Protein AF-A0A6L4AA28-F1 (afdb_monomer)

Secondary structure (DSSP, 8-state):
----TT--TTHHHHHHHHHHHHTT--HHHHHHHHT-S-HHHHHHHTTPPP--TT--GGGGT----

Solvent-accessible surface area (backbone atoms only — not comparable to fu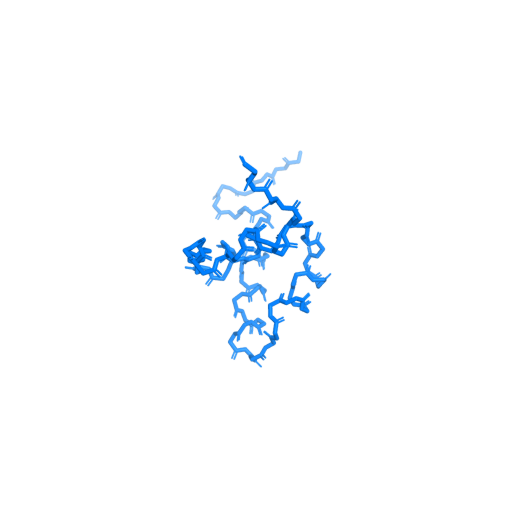ll-atom values): 4178 Å² total; per-residue (Å²): 135,87,74,59,94,87,60,57,88,60,52,63,53,26,52,53,43,35,52,42,46,75,72,66,50,55,66,72,57,54,24,60,73,70,65,49,93,45,69,63,59,49,30,59,39,54,73,42,78,71,74,67,87,79,60,61,55,64,82,75,71,59,77,88,128

Nearest PDB structures (foldseek):
  2hof-assembly1_A-2  TM=7.008E-01  e=3.385E-01  Punavirus P1
  5u91-assembly1_F  TM=6.046E-01  e=5.684E-01  synthetic construct
  3c28-assembly1_A-2  TM=6.903E-01  e=1.018E+00  unclassified
  1f44-assembly1_A  TM=6.662E-01  e=1.502E+00  Punavirus P1
  1drg-assembly1_A  TM=6.656E-01  e=2.077E+00  Punavirus P1

Mean predicted aligned error: 10.81 Å

Radius of gyration: 15.4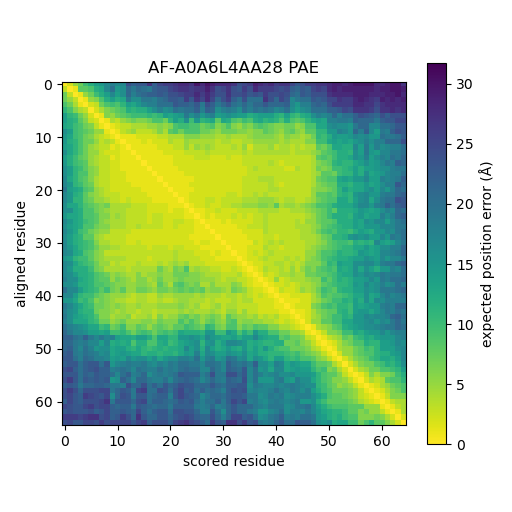1 Å; Cα contacts (8 Å, |Δi|>4): 42; chains: 1; bounding box: 22×53×27 Å

Sequence (65 aa):
EKVCPGFNPHDTRRTAAALAYEAGMPLPQIQKMLRHKDPGTTLRYIGQKPDYASSNLNTYGVTFG

Structure (mmCIF, N/CA/C/O backbone):
data_AF-A0A6L4AA28-F1
#
_entry.id   AF-A0A6L4AA28-F1
#
loop_
_atom_site.group_PDB
_atom_site.id
_atom_site.type_symbol
_atom_site.label_atom_id
_atom_site.label_alt_id
_atom_site.label_comp_id
_atom_site.label_asym_id
_atom_site.label_entity_id
_atom_site.label_seq_id
_atom_site.pdbx_PDB_ins_code
_atom_site.Cartn_x
_atom_site.Cartn_y
_atom_site.Cartn_z
_atom_site.occupancy
_atom_site.B_iso_or_equiv
_atom_site.auth_seq_id
_atom_site.auth_comp_id
_atom_site.auth_asym_id
_atom_site.auth_atom_id
_atom_site.pdbx_PDB_model_num
ATOM 1 N N . GLU A 1 1 ? 7.637 -21.833 -15.378 1.00 46.06 1 GLU A N 1
ATOM 2 C CA . GLU A 1 1 ? 6.810 -21.559 -14.185 1.00 46.06 1 GLU A CA 1
ATOM 3 C C . GLU A 1 1 ? 5.388 -21.267 -14.654 1.00 46.06 1 GLU A C 1
ATOM 5 O O . GLU A 1 1 ? 5.214 -20.382 -15.483 1.00 46.06 1 GLU A O 1
ATOM 10 N N . LYS A 1 2 ? 4.404 -22.102 -14.295 1.00 46.75 2 LYS A N 1
ATOM 11 C CA . LYS A 1 2 ? 3.026 -21.977 -14.801 1.00 46.75 2 LYS A CA 1
ATOM 12 C C . LYS A 1 2 ? 2.216 -21.077 -13.868 1.00 46.75 2 LYS A C 1
ATOM 14 O O . LYS A 1 2 ? 1.914 -21.480 -12.753 1.00 46.75 2 LYS A O 1
ATOM 19 N N . VAL A 1 3 ? 1.859 -19.884 -14.337 1.00 53.12 3 VAL A N 1
ATOM 20 C CA . VAL A 1 3 ? 0.873 -19.015 -13.680 1.00 53.12 3 VAL A CA 1
ATOM 21 C C . VAL A 1 3 ? -0.518 -19.552 -14.025 1.00 53.12 3 VAL A C 1
ATOM 23 O O . VAL A 1 3 ? -0.858 -19.670 -15.202 1.00 53.12 3 VAL A O 1
ATOM 26 N N . CYS A 1 4 ? -1.309 -19.926 -13.017 1.00 50.03 4 CYS A N 1
ATOM 27 C CA . CYS A 1 4 ? -2.709 -20.306 -13.203 1.00 50.03 4 CYS A CA 1
ATOM 28 C C . CYS A 1 4 ? -3.479 -19.097 -13.772 1.00 50.03 4 CYS A C 1
ATOM 30 O O . CYS A 1 4 ? -3.405 -18.014 -13.183 1.00 50.03 4 CYS A O 1
ATOM 32 N N . PRO A 1 5 ? -4.201 -19.233 -14.899 1.00 53.81 5 PRO A N 1
ATOM 33 C CA . PRO A 1 5 ? -4.891 -18.111 -15.522 1.00 53.81 5 PRO A CA 1
ATOM 34 C C . PRO A 1 5 ? -6.046 -17.674 -14.614 1.00 53.81 5 PRO A C 1
ATOM 36 O O . PRO A 1 5 ? -7.071 -18.342 -14.540 1.00 53.81 5 PRO A O 1
ATOM 39 N N . GLY A 1 6 ? -5.844 -16.582 -13.875 1.00 59.34 6 GLY A N 1
ATOM 40 C CA . GLY A 1 6 ? -6.842 -16.002 -12.969 1.00 59.34 6 GLY A CA 1
ATOM 41 C C . GLY A 1 6 ? -6.349 -15.715 -11.552 1.00 59.34 6 GLY A C 1
ATOM 42 O O . GLY A 1 6 ? -7.023 -14.985 -10.837 1.00 59.34 6 GLY A O 1
ATOM 43 N N . PHE A 1 7 ? -5.182 -16.230 -11.153 1.00 56.03 7 PHE A N 1
ATOM 44 C CA . PHE A 1 7 ? -4.589 -15.918 -9.852 1.00 56.03 7 PHE A CA 1
ATOM 45 C C . PHE A 1 7 ? -3.221 -15.284 -10.066 1.00 56.03 7 PHE A C 1
ATOM 47 O O . PHE A 1 7 ? -2.221 -15.963 -10.311 1.00 56.03 7 PHE A O 1
ATOM 54 N N . ASN A 1 8 ? -3.186 -13.955 -10.037 1.00 74.94 8 ASN A N 1
ATOM 55 C CA . ASN A 1 8 ? -1.933 -13.233 -10.098 1.00 74.94 8 ASN A CA 1
ATOM 56 C C . ASN A 1 8 ? -1.253 -13.352 -8.717 1.00 74.94 8 ASN A C 1
ATOM 58 O O . ASN A 1 8 ? -1.921 -13.166 -7.700 1.00 74.94 8 ASN A O 1
ATOM 62 N N . PRO A 1 9 ? 0.066 -13.604 -8.622 1.00 67.62 9 PRO A N 1
ATOM 63 C CA . PRO A 1 9 ? 0.803 -13.550 -7.352 1.00 67.62 9 PRO A CA 1
ATOM 64 C C . PRO A 1 9 ? 0.590 -12.261 -6.531 1.00 67.62 9 PRO A C 1
ATOM 66 O O . PRO A 1 9 ? 0.877 -12.229 -5.335 1.00 67.62 9 PRO A O 1
ATOM 69 N N . HIS A 1 10 ? 0.084 -11.191 -7.145 1.00 80.69 10 HIS A N 1
ATOM 70 C CA . HIS A 1 10 ? -0.284 -9.948 -6.473 1.00 80.69 10 HIS A CA 1
ATOM 71 C C . HIS A 1 10 ? -1.664 -9.959 -5.795 1.00 80.69 10 HIS A C 1
ATOM 73 O O . HIS A 1 10 ? -1.915 -9.087 -4.964 1.00 80.69 10 HIS A O 1
ATOM 79 N N . ASP A 1 11 ? -2.542 -10.919 -6.085 1.00 77.38 11 ASP A N 1
ATOM 80 C CA . ASP A 1 11 ? -3.899 -10.947 -5.529 1.00 77.38 11 ASP A CA 1
ATOM 81 C C . ASP A 1 11 ? -3.892 -11.296 -4.037 1.00 77.38 11 ASP A C 1
ATOM 83 O O . ASP A 1 11 ? -4.546 -10.617 -3.251 1.00 77.38 11 ASP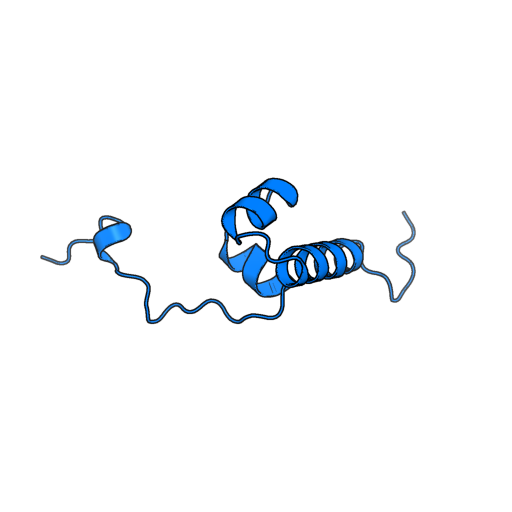 A O 1
ATOM 87 N N . THR A 1 12 ? -3.032 -12.222 -3.601 1.00 80.38 12 THR A N 1
ATOM 88 C CA . THR A 1 12 ? -2.818 -12.488 -2.164 1.00 80.38 12 THR A CA 1
ATOM 89 C C . THR A 1 12 ? -2.288 -11.263 -1.427 1.00 80.38 12 THR A C 1
ATOM 91 O O . THR A 1 12 ? -2.677 -11.007 -0.289 1.00 80.38 12 THR A O 1
ATOM 94 N N . ARG A 1 13 ? -1.433 -10.461 -2.079 1.00 84.50 13 ARG A N 1
ATOM 95 C CA . ARG A 1 13 ? -0.925 -9.203 -1.514 1.00 84.50 13 ARG A CA 1
ATOM 96 C C . ARG A 1 13 ? -2.017 -8.142 -1.399 1.00 84.50 13 ARG A C 1
ATOM 98 O O . ARG A 1 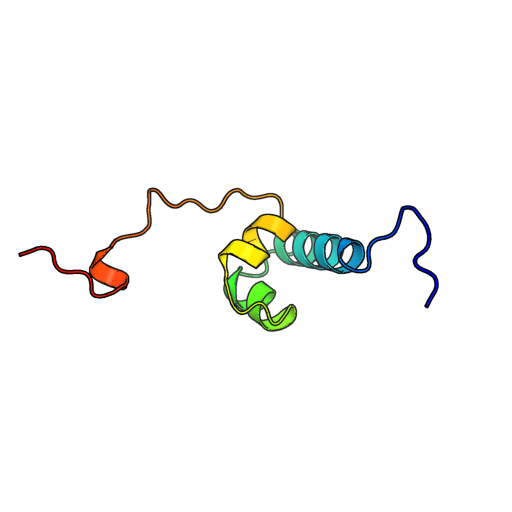13 ? -2.014 -7.406 -0.419 1.00 84.50 13 ARG A O 1
ATOM 105 N N . ARG A 1 14 ? -2.959 -8.077 -2.349 1.00 82.88 14 ARG A N 1
ATOM 106 C CA . ARG A 1 14 ? -4.153 -7.208 -2.266 1.00 82.88 14 ARG A CA 1
ATOM 107 C C . ARG A 1 14 ? -5.032 -7.607 -1.096 1.00 82.88 14 ARG A C 1
ATOM 109 O O . ARG A 1 14 ? -5.338 -6.763 -0.262 1.00 82.88 14 ARG A O 1
ATOM 116 N N . THR A 1 15 ? -5.351 -8.893 -0.981 1.00 83.81 15 THR A N 1
ATOM 117 C CA . THR A 1 15 ? -6.166 -9.407 0.125 1.00 83.81 15 THR A CA 1
ATOM 118 C C . THR A 1 15 ? -5.491 -9.170 1.477 1.00 83.81 15 THR A C 1
ATOM 120 O O . THR A 1 15 ? -6.135 -8.682 2.398 1.00 83.81 15 THR A O 1
ATOM 123 N N . ALA A 1 16 ? -4.184 -9.424 1.598 1.00 86.38 16 ALA A N 1
ATOM 124 C CA . ALA A 1 16 ? -3.443 -9.173 2.835 1.00 86.38 16 ALA A CA 1
ATOM 125 C C . ALA A 1 16 ? -3.407 -7.682 3.218 1.00 86.38 16 ALA A C 1
ATOM 127 O O . ALA A 1 16 ? -3.540 -7.348 4.394 1.00 86.38 16 ALA A O 1
ATOM 128 N N . ALA A 1 17 ? -3.245 -6.780 2.243 1.00 86.38 17 ALA A N 1
ATOM 129 C CA . ALA A 1 17 ? -3.280 -5.339 2.482 1.00 86.38 17 ALA A CA 1
ATOM 130 C C . ALA A 1 17 ? -4.667 -4.866 2.945 1.00 86.38 17 ALA A C 1
ATOM 132 O O . ALA A 1 17 ? -4.756 -4.103 3.905 1.00 86.38 17 ALA A O 1
ATOM 133 N N . ALA A 1 18 ? -5.729 -5.334 2.280 1.00 83.94 18 ALA A N 1
ATOM 134 C CA . ALA A 1 18 ? -7.110 -4.993 2.609 1.00 83.94 18 ALA A CA 1
ATOM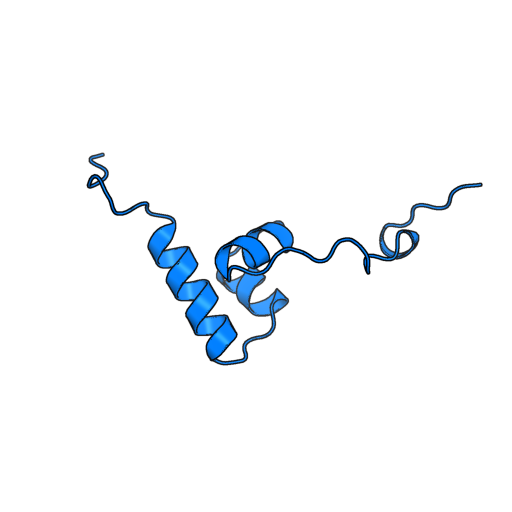 135 C C . ALA A 1 18 ? -7.481 -5.461 4.023 1.00 83.94 18 ALA A C 1
ATOM 137 O O . ALA A 1 18 ? -7.934 -4.653 4.825 1.00 83.94 18 ALA A O 1
ATOM 138 N N . LEU A 1 19 ? -7.173 -6.716 4.372 1.00 88.19 19 LEU A N 1
ATOM 139 C CA . LEU A 1 19 ? -7.433 -7.258 5.710 1.00 88.19 19 LEU A CA 1
ATOM 140 C C . LEU A 1 19 ? -6.661 -6.515 6.807 1.00 88.19 19 LEU A C 1
ATOM 142 O O . LEU A 1 19 ? -7.202 -6.257 7.878 1.00 88.19 19 LEU A O 1
ATOM 146 N N . ALA A 1 20 ? -5.401 -6.143 6.559 1.00 87.50 20 ALA A N 1
ATOM 147 C CA . ALA A 1 20 ? -4.621 -5.374 7.528 1.00 87.50 20 ALA A CA 1
ATOM 148 C C . ALA A 1 20 ? -5.201 -3.967 7.744 1.00 87.50 20 ALA A C 1
ATOM 150 O O . ALA A 1 20 ? -5.207 -3.470 8.870 1.00 87.50 20 ALA A O 1
ATOM 151 N N . TYR A 1 21 ? -5.710 -3.343 6.682 1.00 86.25 21 TYR A N 1
ATOM 152 C CA . TYR A 1 21 ? -6.380 -2.050 6.767 1.00 86.25 21 TYR A CA 1
ATOM 153 C C . TYR A 1 21 ? -7.718 -2.146 7.510 1.00 86.25 21 TYR A C 1
ATOM 155 O O . TYR A 1 21 ? -7.973 -1.341 8.402 1.00 86.25 21 TYR A O 1
ATOM 163 N N . GLU A 1 22 ? -8.534 -3.161 7.212 1.00 85.38 22 GLU A N 1
ATOM 164 C CA . GLU A 1 22 ? -9.789 -3.441 7.926 1.00 85.38 22 GLU A CA 1
ATOM 165 C C . GLU A 1 22 ? -9.560 -3.743 9.412 1.00 85.38 22 GLU A C 1
ATOM 167 O O . GLU A 1 22 ? -10.347 -3.329 10.259 1.00 85.38 22 GLU A O 1
ATOM 172 N N . ALA A 1 23 ? -8.440 -4.386 9.749 1.00 88.88 23 ALA A N 1
ATOM 173 C CA . ALA A 1 23 ? -8.010 -4.600 11.129 1.00 88.88 23 ALA A CA 1
ATOM 174 C C . ALA A 1 23 ? -7.523 -3.314 11.837 1.00 88.88 23 ALA A C 1
ATOM 176 O O . ALA A 1 23 ? -7.107 -3.374 12.994 1.00 88.88 23 ALA A O 1
ATOM 177 N N . GLY A 1 24 ? -7.543 -2.156 11.166 1.00 88.06 24 GLY A N 1
ATOM 178 C CA . GLY A 1 24 ? -7.144 -0.864 11.728 1.00 88.06 24 GLY A CA 1
ATOM 179 C C . GLY A 1 24 ? -5.633 -0.621 11.751 1.00 88.06 24 GLY A C 1
ATOM 180 O O . GLY A 1 24 ? -5.168 0.278 12.453 1.00 88.06 24 GLY A O 1
ATOM 181 N N . MET A 1 25 ? -4.840 -1.400 11.006 1.00 87.38 25 MET A N 1
ATOM 182 C CA . MET A 1 25 ? -3.395 -1.192 10.941 1.00 87.38 25 MET A CA 1
ATOM 183 C C . MET A 1 25 ? -3.067 0.106 10.180 1.00 87.38 25 MET A C 1
ATOM 185 O O . MET A 1 25 ? -3.575 0.327 9.078 1.00 87.38 25 MET A O 1
ATOM 189 N N . PRO A 1 26 ? -2.175 0.964 10.704 1.00 85.69 26 PRO A N 1
ATOM 190 C CA . PRO A 1 26 ? -1.800 2.195 10.022 1.00 85.69 26 PRO A CA 1
ATOM 191 C C . PRO A 1 26 ? -1.018 1.914 8.726 1.00 85.69 26 PRO A C 1
ATOM 193 O O . PRO A 1 26 ? -0.164 1.025 8.662 1.00 85.69 26 PRO A O 1
ATOM 196 N N . LEU A 1 27 ? -1.263 2.724 7.689 1.00 82.44 27 LEU A N 1
ATOM 197 C CA . LEU A 1 27 ? -0.700 2.554 6.341 1.00 82.44 27 LEU A CA 1
ATOM 198 C C . LEU A 1 27 ? 0.839 2.388 6.298 1.00 82.44 27 LEU A C 1
ATOM 200 O O . LEU A 1 27 ? 1.299 1.503 5.574 1.00 82.44 27 LEU A O 1
ATOM 204 N N . PRO A 1 28 ? 1.658 3.139 7.068 1.00 84.94 28 PRO A N 1
ATOM 205 C CA . PRO A 1 28 ? 3.115 2.953 7.076 1.00 84.94 28 PRO A CA 1
ATOM 206 C C . PRO A 1 28 ? 3.548 1.570 7.583 1.00 84.94 28 PRO A C 1
ATOM 208 O O . PRO A 1 28 ? 4.563 1.022 7.149 1.00 84.94 28 PRO A O 1
ATOM 211 N N . GLN A 1 29 ? 2.767 0.973 8.486 1.00 85.75 29 GLN A N 1
ATOM 212 C CA . GLN A 1 29 ? 3.028 -0.361 9.017 1.00 85.75 29 GLN A CA 1
ATOM 213 C C . GLN A 1 29 ? 2.651 -1.440 7.996 1.00 85.75 29 GLN A C 1
ATOM 215 O O . GLN A 1 29 ? 3.442 -2.357 7.770 1.00 85.75 29 GLN A O 1
ATOM 220 N N . ILE A 1 30 ? 1.524 -1.271 7.293 1.00 86.75 30 ILE A N 1
ATOM 221 C CA . ILE A 1 30 ? 1.139 -2.124 6.154 1.00 86.75 30 ILE A CA 1
ATOM 222 C C . ILE A 1 30 ? 2.192 -2.030 5.039 1.00 86.75 30 ILE A C 1
ATOM 224 O O . ILE A 1 30 ? 2.619 -3.043 4.486 1.00 86.75 30 ILE A O 1
ATOM 228 N N . GLN A 1 31 ? 2.682 -0.825 4.742 1.00 87.19 31 GLN A N 1
ATOM 229 C CA . GLN A 1 31 ? 3.737 -0.594 3.755 1.00 87.19 31 GLN A CA 1
ATOM 230 C C . GLN A 1 31 ? 5.026 -1.344 4.117 1.00 87.19 31 GLN A C 1
ATOM 232 O O . GLN A 1 31 ? 5.617 -2.002 3.258 1.00 87.19 31 GLN A O 1
ATOM 237 N N . LYS A 1 32 ? 5.449 -1.283 5.387 1.00 87.56 32 LYS A N 1
ATOM 238 C CA . LYS A 1 32 ? 6.629 -2.006 5.883 1.00 87.56 32 LYS A CA 1
ATOM 239 C C . LYS A 1 32 ? 6.428 -3.521 5.832 1.00 87.56 32 LYS A C 1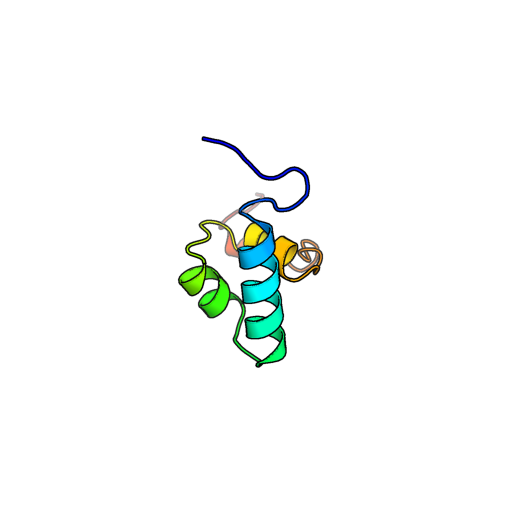
ATOM 241 O O . LYS A 1 32 ? 7.340 -4.235 5.420 1.00 87.56 32 LYS A O 1
ATOM 246 N N . MET A 1 33 ? 5.236 -4.000 6.189 1.00 86.44 33 MET A N 1
ATOM 247 C CA . MET A 1 33 ? 4.856 -5.415 6.120 1.00 86.44 33 MET A CA 1
ATOM 248 C C . MET A 1 33 ? 4.941 -5.957 4.686 1.00 86.44 33 MET A C 1
ATOM 250 O O . MET A 1 33 ? 5.511 -7.023 4.461 1.00 86.44 33 MET A O 1
ATOM 254 N N . LEU A 1 34 ? 4.444 -5.198 3.707 1.00 86.38 34 LEU A N 1
ATOM 255 C CA . LEU A 1 34 ? 4.465 -5.568 2.286 1.00 86.38 34 LEU A CA 1
ATOM 256 C C . LEU A 1 34 ? 5.783 -5.210 1.580 1.00 86.38 34 LEU A C 1
ATOM 258 O O . LEU A 1 34 ? 5.971 -5.556 0.413 1.00 86.38 34 LEU A O 1
ATOM 262 N N . ARG A 1 35 ? 6.704 -4.540 2.286 1.00 86.88 35 ARG A N 1
ATOM 263 C CA . ARG A 1 35 ? 7.991 -4.038 1.776 1.00 86.88 35 ARG A CA 1
ATOM 264 C C . ARG A 1 35 ? 7.836 -3.159 0.532 1.00 86.88 35 ARG A C 1
ATOM 266 O O . ARG A 1 35 ? 8.658 -3.198 -0.382 1.00 86.8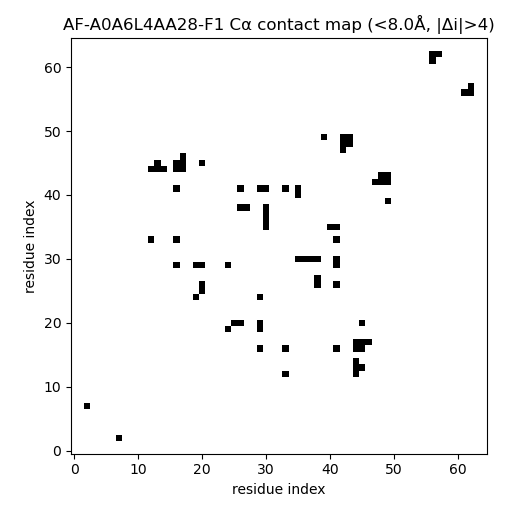8 35 ARG A O 1
ATOM 273 N N . HIS A 1 36 ? 6.778 -2.356 0.491 1.00 86.38 36 HIS A N 1
ATOM 274 C CA . HIS A 1 36 ? 6.572 -1.413 -0.598 1.00 86.38 36 HIS A CA 1
ATOM 275 C C . HIS A 1 36 ? 7.483 -0.194 -0.423 1.00 86.38 36 HIS A C 1
ATOM 277 O O . HIS A 1 36 ? 7.481 0.467 0.616 1.00 86.38 36 HIS A O 1
ATOM 283 N N . LYS A 1 37 ? 8.245 0.127 -1.472 1.00 81.19 37 LYS A N 1
ATOM 284 C CA . LYS A 1 37 ? 9.093 1.325 -1.511 1.00 81.19 37 LYS A CA 1
ATOM 285 C C . LYS A 1 37 ? 8.264 2.613 -1.474 1.00 81.19 37 LYS A C 1
ATOM 287 O O . LYS A 1 37 ? 8.695 3.598 -0.890 1.00 81.19 37 LYS A O 1
ATOM 292 N N . ASP A 1 38 ? 7.085 2.586 -2.087 1.00 79.56 38 ASP A N 1
ATOM 293 C CA . ASP A 1 38 ? 6.212 3.743 -2.255 1.00 79.56 38 ASP A CA 1
ATOM 294 C C . ASP A 1 38 ? 4.862 3.531 -1.534 1.00 79.56 38 ASP A C 1
ATOM 296 O O . ASP A 1 38 ? 4.210 2.504 -1.759 1.00 79.56 38 ASP A O 1
ATOM 300 N N . PRO A 1 39 ? 4.409 4.479 -0.689 1.00 72.69 39 PRO A N 1
ATOM 301 C CA . PRO A 1 39 ? 3.093 4.416 -0.048 1.00 72.69 39 PRO A CA 1
ATOM 302 C C . PRO A 1 39 ? 1.935 4.453 -1.057 1.00 72.69 39 PRO A C 1
ATOM 304 O O . PRO A 1 39 ? 0.897 3.835 -0.808 1.00 72.69 39 PRO A O 1
ATOM 307 N N . GLY A 1 40 ? 2.116 5.098 -2.217 1.00 75.38 40 GLY A N 1
ATOM 308 C CA . GLY A 1 40 ? 1.131 5.105 -3.303 1.00 75.38 40 GLY A CA 1
ATOM 309 C C . GLY A 1 40 ? 0.827 3.703 -3.831 1.00 75.38 40 GLY A C 1
ATOM 310 O O . GLY A 1 40 ? -0.315 3.380 -4.162 1.00 75.38 40 GLY A O 1
ATOM 311 N N . THR A 1 41 ? 1.834 2.831 -3.832 1.00 77.81 41 THR A N 1
ATOM 312 C CA . THR A 1 41 ? 1.682 1.423 -4.192 1.00 77.81 41 THR A CA 1
ATOM 313 C C . THR A 1 41 ? 0.768 0.714 -3.195 1.00 77.81 41 THR A C 1
ATOM 315 O O . THR A 1 41 ? -0.193 0.083 -3.619 1.00 77.81 41 THR A O 1
ATOM 318 N N . THR A 1 42 ? 0.975 0.889 -1.886 1.00 80.56 42 THR A N 1
ATOM 319 C CA . THR A 1 42 ? 0.110 0.311 -0.836 1.00 80.56 42 THR A CA 1
ATOM 320 C C . THR A 1 42 ? -1.335 0.808 -0.925 1.00 80.56 42 THR A C 1
ATOM 322 O O . THR A 1 42 ? -2.253 0.003 -0.790 1.00 80.56 42 THR A O 1
ATOM 325 N N . LEU A 1 43 ? -1.547 2.092 -1.235 1.00 78.38 43 LEU A N 1
ATOM 326 C CA . LEU A 1 43 ? -2.883 2.675 -1.427 1.00 78.38 43 LEU A CA 1
ATOM 327 C C . LEU A 1 43 ? -3.669 1.970 -2.547 1.00 78.38 43 LEU A C 1
ATOM 329 O O . LEU A 1 43 ? -4.835 1.620 -2.369 1.00 78.38 43 LEU A O 1
ATOM 333 N N . ARG A 1 44 ? -3.000 1.629 -3.658 1.00 78.75 44 ARG A N 1
ATOM 334 C CA . ARG A 1 44 ? -3.607 0.836 -4.743 1.00 78.75 44 ARG A CA 1
ATOM 335 C C . ARG A 1 44 ? -4.019 -0.571 -4.301 1.00 78.75 44 ARG A C 1
ATOM 337 O O . ARG A 1 44 ? -4.989 -1.101 -4.835 1.00 78.75 44 ARG A O 1
ATOM 344 N N . TYR A 1 45 ? -3.296 -1.182 -3.360 1.00 72.25 45 TYR A N 1
ATOM 345 C CA . TYR A 1 45 ? -3.605 -2.526 -2.852 1.00 72.25 45 TYR A CA 1
ATOM 346 C C . TYR A 1 45 ? -4.808 -2.547 -1.898 1.00 72.25 45 TYR A C 1
ATOM 348 O O . TYR A 1 45 ? -5.494 -3.562 -1.851 1.00 72.25 45 TYR A O 1
ATOM 356 N N . ILE A 1 46 ? -5.093 -1.441 -1.202 1.00 77.00 46 ILE A N 1
ATOM 357 C CA . ILE A 1 46 ? -6.290 -1.286 -0.352 1.00 77.00 46 ILE A CA 1
ATOM 358 C C . ILE A 1 46 ? -7.495 -0.696 -1.108 1.00 77.00 46 ILE A C 1
ATOM 360 O O . ILE A 1 46 ? -8.532 -0.426 -0.513 1.00 77.00 46 ILE A O 1
ATOM 364 N N . GLY A 1 47 ? -7.365 -0.456 -2.419 1.00 72.69 47 GLY A N 1
ATOM 365 C CA . GLY A 1 47 ? -8.433 0.107 -3.252 1.00 72.69 47 GLY A CA 1
ATOM 366 C C . GLY A 1 47 ? -8.686 1.607 -3.056 1.00 72.69 47 GLY A C 1
ATOM 367 O O . GLY A 1 47 ? -9.612 2.147 -3.661 1.00 72.69 47 GLY A O 1
ATOM 368 N N . GLN A 1 48 ? -7.865 2.304 -2.265 1.00 65.94 48 GLN A N 1
ATOM 369 C CA . GLN A 1 48 ? -7.964 3.753 -2.099 1.00 65.94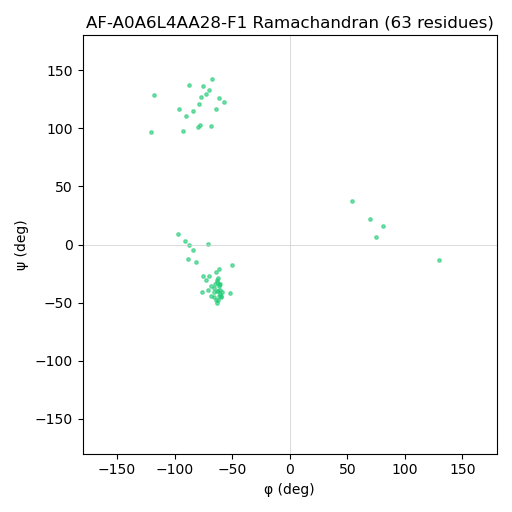 48 GLN A CA 1
ATOM 370 C C . GLN A 1 48 ? -7.145 4.477 -3.166 1.00 65.94 48 GLN A C 1
ATOM 372 O O . GLN A 1 48 ? -6.011 4.108 -3.485 1.00 65.94 48 GLN A O 1
ATOM 377 N N . LYS A 1 49 ? -7.717 5.549 -3.726 1.00 57.78 49 LYS A N 1
ATOM 378 C CA . LYS A 1 49 ? -6.935 6.460 -4.559 1.00 57.78 49 LYS A CA 1
ATOM 379 C C . LYS A 1 49 ? -6.004 7.265 -3.645 1.00 57.78 49 LYS A C 1
ATOM 381 O O . LYS A 1 49 ? -6.490 7.821 -2.663 1.00 57.78 49 LYS A O 1
ATOM 386 N N . PRO A 1 50 ? -4.699 7.342 -3.947 1.00 59.34 50 PRO A N 1
ATOM 387 C CA . PRO A 1 50 ? -3.815 8.272 -3.264 1.00 59.34 50 PRO A CA 1
ATOM 388 C C . PRO A 1 50 ? -4.339 9.700 -3.419 1.00 59.34 50 PRO A C 1
ATOM 390 O O . PRO A 1 50 ? -4.551 10.169 -4.538 1.00 59.34 50 PRO A O 1
ATOM 393 N N . ASP A 1 51 ? -4.580 10.361 -2.289 1.00 64.88 51 ASP A N 1
ATOM 394 C CA . ASP A 1 51 ? -4.923 11.775 -2.270 1.00 64.88 51 ASP A CA 1
ATOM 395 C C . ASP A 1 51 ? -3.649 12.601 -2.462 1.00 64.88 51 ASP A C 1
ATOM 397 O O . ASP A 1 51 ? -2.827 12.751 -1.557 1.00 64.88 51 ASP A O 1
ATOM 401 N N . TYR A 1 52 ? -3.475 13.102 -3.681 1.00 63.81 52 TYR A N 1
ATOM 402 C CA . TYR A 1 52 ? -2.363 13.974 -4.040 1.00 63.81 52 TYR A CA 1
ATOM 403 C C . TYR A 1 52 ? -2.669 15.456 -3.792 1.00 63.81 52 TYR A C 1
ATOM 405 O O . TYR A 1 52 ? -1.746 16.264 -3.828 1.00 63.81 52 TYR A O 1
ATOM 413 N N . ALA A 1 53 ? -3.931 15.826 -3.541 1.00 65.38 53 ALA A N 1
ATOM 414 C CA . ALA A 1 53 ? -4.326 17.224 -3.369 1.00 65.38 53 ALA A CA 1
ATOM 415 C C . ALA A 1 53 ? -3.845 17.791 -2.024 1.00 65.38 53 ALA A C 1
ATOM 417 O O . ALA A 1 53 ? -3.509 18.969 -1.928 1.00 65.38 53 ALA A O 1
ATOM 418 N N . SER A 1 54 ? -3.751 16.934 -1.005 1.00 60.75 54 SER A N 1
ATOM 419 C CA . SER A 1 54 ? -3.323 17.299 0.351 1.00 60.75 54 SER A CA 1
ATOM 420 C C . SER A 1 54 ? -1.803 17.240 0.562 1.00 60.75 54 SER A C 1
ATOM 422 O O . SER A 1 54 ? -1.316 17.501 1.663 1.00 60.75 54 SER A O 1
ATOM 424 N N . SER A 1 55 ? -1.029 16.867 -0.463 1.00 60.00 55 SER A N 1
ATOM 425 C CA . SER A 1 55 ? 0.418 16.719 -0.332 1.00 60.00 55 SER A CA 1
ATOM 426 C C . SER A 1 55 ? 1.098 18.086 -0.398 1.00 60.00 55 SER A C 1
ATOM 428 O O . SER A 1 55 ? 1.255 18.684 -1.461 1.00 60.00 55 SER A O 1
ATOM 430 N N . ASN A 1 56 ? 1.473 18.613 0.766 1.00 64.06 56 ASN A N 1
ATOM 431 C CA . ASN A 1 56 ? 2.185 19.877 0.868 1.00 64.06 56 ASN A CA 1
ATOM 432 C C . ASN A 1 56 ? 3.570 19.754 0.196 1.00 64.06 56 ASN A C 1
ATOM 434 O O . ASN A 1 56 ? 4.426 18.997 0.652 1.00 64.06 56 ASN A O 1
ATOM 438 N N . LEU A 1 57 ? 3.806 20.517 -0.877 1.00 64.25 57 LEU A N 1
ATOM 439 C CA . LEU A 1 57 ? 5.061 20.484 -1.649 1.00 64.25 57 LEU A CA 1
ATOM 440 C C . LEU A 1 57 ? 6.299 20.889 -0.824 1.00 64.25 57 LEU A C 1
ATOM 442 O O . LEU A 1 57 ? 7.418 20.491 -1.149 1.00 64.25 57 LEU A O 1
ATOM 446 N N . ASN A 1 58 ? 6.100 21.609 0.283 1.00 64.69 58 ASN A N 1
ATOM 447 C CA . ASN A 1 58 ? 7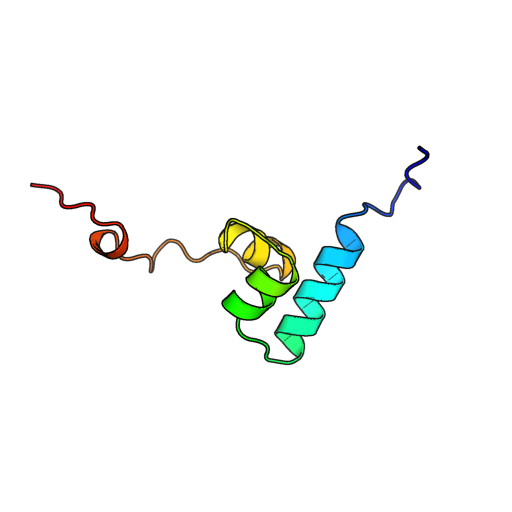.158 22.020 1.203 1.00 64.69 58 ASN A CA 1
ATOM 448 C C . ASN A 1 58 ? 7.728 20.819 1.986 1.00 64.69 58 ASN A C 1
ATOM 450 O O . ASN A 1 58 ? 8.906 20.799 2.330 1.00 64.69 58 ASN A O 1
ATOM 454 N N . THR A 1 59 ? 6.935 19.758 2.197 1.00 63.53 59 THR A N 1
ATOM 455 C CA . THR A 1 59 ? 7.401 18.498 2.808 1.00 63.53 59 THR A CA 1
ATOM 456 C C . THR A 1 59 ? 8.457 17.784 1.954 1.00 63.53 59 THR A C 1
ATOM 458 O O . THR A 1 59 ? 9.277 17.045 2.494 1.00 63.53 59 THR A O 1
ATOM 461 N N . TYR A 1 60 ? 8.491 18.035 0.641 1.00 62.75 60 TYR A N 1
ATOM 462 C CA . TYR A 1 60 ? 9.508 17.496 -0.270 1.00 62.75 60 TYR A CA 1
ATOM 463 C C . TYR A 1 60 ? 10.662 18.472 -0.546 1.00 62.75 60 TYR A C 1
ATOM 465 O O . TYR A 1 60 ? 11.487 18.203 -1.416 1.00 62.75 60 TYR A O 1
ATOM 473 N N . GLY A 1 61 ? 10.739 19.592 0.183 1.00 56.81 61 GLY A N 1
ATOM 474 C CA . GLY A 1 61 ? 11.822 20.569 0.047 1.00 56.81 61 GLY A CA 1
ATOM 475 C C . GLY A 1 61 ? 11.800 21.361 -1.263 1.00 56.81 61 GLY A C 1
ATOM 476 O O . GLY A 1 61 ? 12.838 21.870 -1.682 1.00 56.81 61 GLY A O 1
ATOM 477 N N . VAL A 1 62 ? 10.644 21.457 -1.928 1.00 65.31 62 VAL A N 1
ATOM 478 C CA . VAL A 1 62 ? 10.497 22.213 -3.177 1.00 65.31 62 VAL A CA 1
ATOM 479 C C . VAL A 1 62 ? 10.036 23.633 -2.846 1.00 65.31 62 VAL A C 1
ATOM 481 O O . VAL A 1 62 ? 8.851 23.877 -2.629 1.00 65.31 62 VAL A O 1
ATOM 484 N N . THR A 1 63 ? 10.982 24.570 -2.801 1.00 67.88 63 THR A N 1
ATOM 485 C CA . THR A 1 63 ? 10.700 26.009 -2.706 1.00 67.88 63 THR A CA 1
ATOM 486 C C . THR A 1 63 ? 10.729 26.602 -4.107 1.00 67.88 63 THR A C 1
ATOM 488 O O . THR A 1 63 ? 11.772 26.586 -4.760 1.00 67.88 63 THR A O 1
ATOM 491 N N . PHE A 1 64 ? 9.599 27.128 -4.576 1.00 68.00 64 PHE A N 1
ATOM 492 C CA . PHE A 1 64 ? 9.582 27.972 -5.769 1.00 68.00 64 PHE A CA 1
ATOM 493 C C . PHE A 1 64 ? 9.919 29.400 -5.335 1.00 68.00 64 PHE A C 1
ATOM 495 O O . PHE A 1 64 ? 9.195 29.980 -4.525 1.00 68.00 64 PHE A O 1
ATOM 502 N N . GLY A 1 65 ? 11.066 29.896 -5.802 1.00 63.94 65 GLY A N 1
ATOM 503 C CA . GLY A 1 65 ? 11.484 31.294 -5.676 1.00 63.94 65 GLY A CA 1
ATOM 504 C C . GLY A 1 65 ? 10.961 32.138 -6.825 1.00 63.94 65 GLY A C 1
ATOM 505 O O . GLY A 1 65 ? 10.796 31.572 -7.930 1.00 63.94 65 GLY A O 1
#

pLDDT: mean 73.81, std 12.16, range [46.06, 88.88]

Foldseek 3Di:
DDDDVPDDPCLVLLVQLLVCVVVVHDLVVNCVVSVPPDSCVSCVSNVHHPDPVPDDVVVVVDDDD